Protein AF-A0A970F3B8-F1 (afdb_monomer_lite)

Radius of gyration: 21.57 Å; chains: 1; bounding box: 58×44×65 Å

Secondary structure (DSSP, 8-state):
-------GGGT-SS-HHHHHHTT-S--EEE---------S---SHHHHHHHHHHHHHHHHHHHHHHHH-SEEE-----S--TT-GGGHHHHHHHHHHHHHHHHHHHHHHHHHHHHHHHHHHHHHHHHHHHHHHTT-

Sequence (136 aa):
QGRKLVDGAVREPVPARVLAESGCDFVIAVDLGFGSDADGNITDLSEVVSQSLDVLGEEVSDYVLHQYADVVVAPRVGSASLTQVHRIPEFIEAGRQAARAAVPDIRKALSRKRLRRARALAWAGSTVAAANTSYI

pLDDT: mean 85.18, std 13.24, range [46.25, 98.31]

Foldseek 3Di:
DPDDDDDCLLPAVWPLVVCQVVPNLAAETEDQAQQDPVVPCPPDPVSVVVVVSSVVSRVRNVVCCVVRHLYYFHFDPHNDDPPPPVCVVVSVVSSVVSVVVCVVVVVVSVVVSVVVVVVVVVVVVVVVVVVVVVVD

Structure (mmCIF, N/CA/C/O backbone):
data_AF-A0A970F3B8-F1
#
_entry.id   AF-A0A970F3B8-F1
#
loop_
_atom_site.group_PDB
_atom_site.id
_atom_site.type_symbol
_atom_site.label_atom_id
_atom_site.label_alt_id
_atom_site.label_comp_id
_atom_site.label_asym_id
_atom_site.label_entity_id
_atom_site.label_seq_id
_atom_site.pdbx_PDB_ins_code
_atom_site.Cartn_x
_atom_site.Cartn_y
_atom_site.Cartn_z
_atom_site.occupancy
_atom_site.B_iso_or_equiv
_atom_site.auth_seq_id
_atom_site.auth_comp_id
_atom_site.auth_asym_id
_atom_site.auth_atom_id
_atom_site.pdbx_PDB_model_num
ATOM 1 N N . GLN A 1 1 ? -5.033 29.561 -8.214 1.00 65.38 1 GLN A N 1
ATOM 2 C CA . GLN A 1 1 ? -3.733 29.929 -7.607 1.00 65.38 1 GLN A CA 1
ATOM 3 C C . GLN A 1 1 ? -2.620 29.447 -8.532 1.00 65.38 1 GLN A C 1
ATOM 5 O O . GLN A 1 1 ? -2.593 28.261 -8.827 1.00 65.38 1 GLN A O 1
ATOM 10 N N . GLY A 1 2 ? -1.758 30.342 -9.030 1.00 88.38 2 GLY A N 1
ATOM 11 C CA . GLY A 1 2 ? -0.716 30.039 -10.029 1.00 88.38 2 GLY A CA 1
ATOM 12 C C . GLY A 1 2 ? 0.493 29.280 -9.471 1.00 88.38 2 GLY A C 1
ATOM 13 O O . GLY A 1 2 ? 1.603 29.802 -9.478 1.00 88.38 2 GLY A O 1
ATOM 14 N N . ARG A 1 3 ? 0.278 28.069 -8.944 1.00 90.06 3 ARG A N 1
ATOM 15 C CA . ARG A 1 3 ? 1.341 27.197 -8.422 1.00 90.06 3 ARG A CA 1
ATOM 16 C C . ARG A 1 3 ? 1.805 26.217 -9.499 1.00 90.06 3 ARG A C 1
ATOM 18 O O . ARG A 1 3 ? 0.985 25.708 -10.256 1.00 90.06 3 ARG A O 1
ATOM 25 N N . LYS A 1 4 ? 3.107 25.919 -9.526 1.00 91.50 4 LYS A N 1
ATOM 26 C CA . LYS A 1 4 ? 3.657 24.783 -10.280 1.00 91.50 4 LYS A CA 1
ATOM 27 C C . LYS A 1 4 ? 3.449 23.511 -9.457 1.00 91.50 4 LYS A C 1
ATOM 29 O O . LYS A 1 4 ? 3.711 23.524 -8.255 1.00 91.50 4 LYS A O 1
ATOM 34 N N . LEU A 1 5 ? 2.946 22.461 -10.095 1.00 91.81 5 LEU A N 1
ATOM 35 C CA . LEU A 1 5 ? 2.655 21.171 -9.475 1.00 91.81 5 LEU A CA 1
ATOM 36 C C . LEU A 1 5 ? 3.541 20.097 -10.104 1.00 91.81 5 LEU A C 1
ATOM 38 O O . LEU A 1 5 ? 3.917 20.205 -11.270 1.00 91.81 5 LEU A O 1
ATOM 42 N N . VAL A 1 6 ? 3.861 19.088 -9.309 1.00 90.62 6 VAL A N 1
ATOM 43 C CA . VAL A 1 6 ? 4.583 17.878 -9.706 1.00 90.62 6 VAL A CA 1
ATOM 44 C C . VAL A 1 6 ? 3.779 16.666 -9.243 1.00 90.62 6 VAL A C 1
ATOM 46 O O . VAL A 1 6 ? 2.778 16.829 -8.538 1.00 90.62 6 VAL A O 1
ATOM 49 N N . ASP A 1 7 ? 4.205 15.475 -9.651 1.00 86.69 7 ASP A N 1
ATOM 50 C CA . ASP A 1 7 ? 3.583 14.226 -9.221 1.00 86.69 7 ASP A CA 1
ATOM 51 C C . ASP A 1 7 ? 3.595 14.075 -7.688 1.00 86.69 7 ASP A C 1
ATOM 53 O O . ASP A 1 7 ? 4.515 14.539 -7.013 1.00 86.69 7 ASP A O 1
ATOM 57 N N . GLY A 1 8 ? 2.554 13.451 -7.131 1.00 84.00 8 GLY A N 1
ATOM 58 C CA . GLY A 1 8 ? 2.394 13.264 -5.687 1.00 84.00 8 GLY 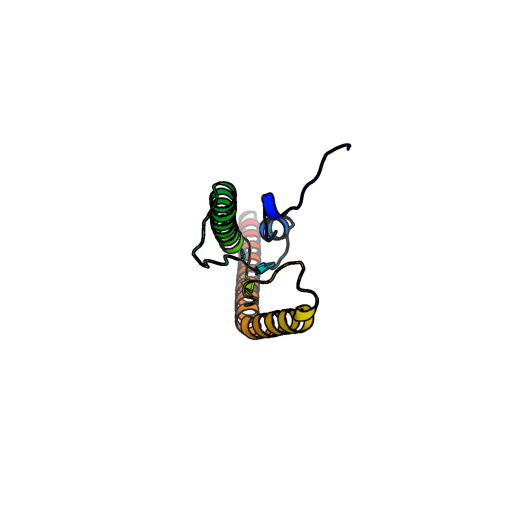A CA 1
ATOM 59 C C . GLY A 1 8 ? 3.379 12.267 -5.070 1.00 84.00 8 GLY A C 1
ATOM 60 O O . GLY A 1 8 ? 3.632 12.349 -3.865 1.00 84.00 8 GLY A O 1
ATOM 61 N N . ALA A 1 9 ? 3.980 11.390 -5.880 1.00 80.94 9 ALA A N 1
ATOM 62 C CA . ALA A 1 9 ? 4.912 10.362 -5.430 1.00 80.94 9 ALA A CA 1
ATOM 63 C C . ALA A 1 9 ? 6.172 10.930 -4.767 1.00 80.94 9 ALA A C 1
ATOM 65 O O . ALA A 1 9 ? 6.746 10.288 -3.896 1.00 80.94 9 ALA A O 1
ATOM 66 N N . VAL A 1 10 ? 6.546 12.178 -5.077 1.00 79.94 10 VAL A N 1
ATOM 67 C CA . VAL A 1 10 ? 7.659 12.883 -4.408 1.00 79.94 10 VAL A CA 1
ATOM 68 C C . VAL A 1 10 ? 7.386 13.211 -2.935 1.00 79.94 10 VAL A C 1
ATOM 70 O O . VAL A 1 10 ? 8.287 13.654 -2.227 1.00 79.94 10 VAL A O 1
ATOM 73 N N . ARG A 1 11 ? 6.136 13.074 -2.477 1.00 83.00 11 ARG A N 1
ATOM 74 C CA . ARG A 1 11 ? 5.727 13.354 -1.095 1.00 83.00 11 ARG A CA 1
ATOM 75 C C . ARG A 1 11 ? 5.170 12.122 -0.400 1.00 83.00 11 ARG A C 1
ATOM 77 O O . ARG A 1 11 ? 5.532 11.868 0.742 1.00 83.00 11 ARG A O 1
ATOM 84 N N . GLU A 1 12 ? 4.227 11.440 -1.038 1.00 85.00 12 GLU A N 1
ATOM 85 C CA . GLU A 1 12 ? 3.550 10.270 -0.480 1.00 85.00 12 GLU A CA 1
ATOM 86 C C . GLU A 1 12 ? 3.114 9.370 -1.655 1.00 85.00 12 GLU A C 1
ATOM 88 O O . GLU A 1 12 ? 2.071 9.638 -2.256 1.00 85.00 12 GLU A O 1
ATOM 93 N N . PRO A 1 13 ? 3.922 8.352 -2.024 1.00 84.50 13 PRO A N 1
ATOM 94 C CA . PRO A 1 13 ? 3.660 7.458 -3.162 1.00 84.50 13 PRO A CA 1
ATOM 95 C C . PRO A 1 13 ? 2.299 6.773 -3.076 1.00 84.50 13 PRO A C 1
ATOM 97 O O . PRO A 1 13 ? 1.550 6.731 -4.052 1.00 84.50 13 PRO A O 1
ATOM 100 N N . VAL A 1 14 ? 1.953 6.303 -1.876 1.00 92.00 14 VAL A N 1
ATOM 101 C CA . VAL A 1 14 ? 0.651 5.715 -1.573 1.00 92.00 14 VAL A CA 1
ATOM 102 C C . VAL A 1 14 ? -0.029 6.563 -0.492 1.00 92.00 14 VAL A C 1
ATOM 104 O O . VAL A 1 14 ? 0.412 6.535 0.657 1.00 92.00 14 VAL A O 1
ATOM 107 N N . PRO A 1 15 ? -1.108 7.311 -0.811 1.00 93.31 15 PRO A N 1
ATOM 108 C CA . PRO A 1 15 ? -1.675 8.352 0.053 1.00 93.31 15 PRO A CA 1
ATOM 109 C C . PRO A 1 15 ? -2.548 7.802 1.201 1.00 93.31 15 PRO A C 1
ATOM 111 O O . PRO A 1 15 ? -3.679 8.250 1.419 1.00 93.31 15 PRO A O 1
ATOM 114 N N . ALA A 1 16 ? -2.060 6.795 1.929 1.00 95.19 16 ALA A N 1
ATOM 115 C CA . ALA A 1 16 ? -2.798 6.137 3.004 1.00 95.19 16 ALA A CA 1
ATOM 116 C C . ALA A 1 16 ? -3.106 7.094 4.162 1.00 95.19 16 ALA A C 1
ATOM 118 O O . ALA A 1 16 ? -4.211 7.054 4.714 1.00 95.19 16 ALA A O 1
ATOM 119 N N . ARG A 1 17 ? -2.174 7.998 4.497 1.00 94.44 17 ARG A N 1
ATOM 120 C CA . ARG A 1 17 ? -2.381 8.974 5.571 1.00 94.44 17 ARG A CA 1
ATOM 121 C C . ARG A 1 17 ? -3.505 9.934 5.231 1.00 94.44 17 ARG A C 1
ATOM 123 O O . ARG A 1 17 ? -4.373 10.168 6.064 1.00 94.44 17 ARG A O 1
ATOM 130 N N . VAL A 1 18 ? -3.515 10.451 4.003 1.00 93.81 18 VAL A N 1
ATOM 131 C CA . VAL A 1 18 ? -4.532 11.414 3.556 1.00 93.81 18 VAL A CA 1
ATOM 132 C C . VAL A 1 18 ? -5.934 10.824 3.707 1.00 93.81 18 VAL A C 1
ATOM 134 O O . VAL A 1 18 ? -6.837 11.505 4.191 1.00 93.81 18 VAL A O 1
ATOM 137 N N . LEU A 1 19 ? -6.121 9.552 3.343 1.00 94.50 19 LEU A N 1
ATOM 138 C CA . LEU A 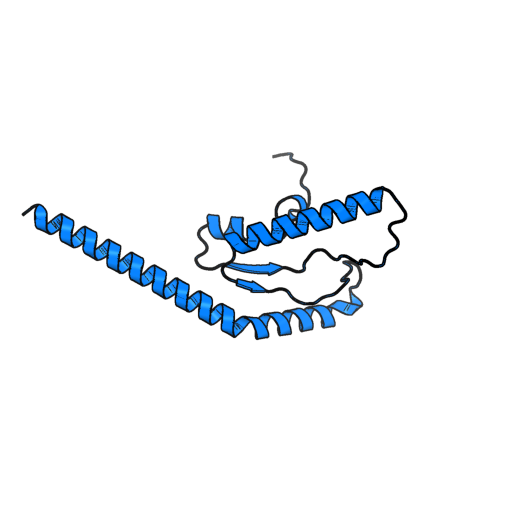1 19 ? -7.403 8.864 3.505 1.00 94.50 19 LEU A CA 1
ATOM 139 C C . LEU A 1 19 ? -7.763 8.655 4.982 1.00 94.50 19 LEU A C 1
ATOM 141 O O . LEU A 1 19 ? -8.894 8.938 5.382 1.00 94.50 19 LEU A O 1
ATOM 145 N N . ALA A 1 20 ? -6.811 8.206 5.802 1.00 92.62 20 ALA A N 1
ATOM 146 C CA . ALA A 1 20 ? -7.030 8.012 7.233 1.00 92.62 20 ALA A CA 1
ATOM 147 C C . ALA A 1 20 ? -7.417 9.326 7.941 1.00 92.62 20 ALA A C 1
ATOM 149 O O . ALA A 1 20 ? -8.401 9.368 8.680 1.00 92.62 20 ALA A O 1
ATOM 150 N N . GLU A 1 21 ? -6.699 10.416 7.665 1.00 93.88 21 GLU A N 1
ATOM 151 C CA . 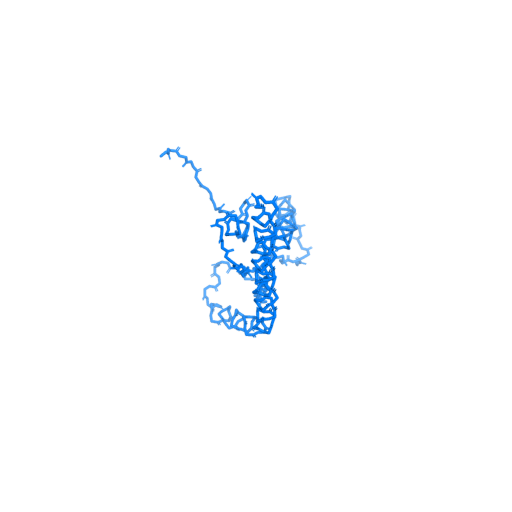GLU A 1 21 ? -6.962 11.752 8.218 1.00 93.88 21 GLU A CA 1
ATOM 152 C C . GLU A 1 21 ? -8.267 12.362 7.690 1.00 93.88 21 GLU A C 1
ATOM 154 O O . GLU A 1 21 ? -8.929 13.117 8.400 1.00 93.88 21 GLU A O 1
ATOM 159 N N . SER A 1 22 ? -8.691 11.986 6.480 1.00 94.12 22 SER A N 1
ATOM 160 C CA . SER A 1 22 ? -9.981 12.393 5.904 1.00 94.12 22 SER A CA 1
ATOM 161 C C . SER A 1 22 ? -11.182 11.655 6.513 1.00 94.12 22 SER A C 1
ATOM 163 O O . SER A 1 22 ? -12.318 11.874 6.092 1.00 94.12 22 SER A O 1
ATOM 165 N N . GLY A 1 23 ? -10.959 10.784 7.501 1.00 91.94 23 GLY A N 1
ATOM 166 C CA . GLY A 1 23 ? -12.019 10.073 8.212 1.00 91.94 23 GLY A CA 1
ATOM 167 C C . GLY A 1 23 ? -12.475 8.787 7.527 1.00 91.94 23 GLY A C 1
ATOM 168 O O . GLY A 1 23 ? -13.569 8.300 7.820 1.00 91.94 23 GLY A O 1
ATOM 169 N N . CYS A 1 24 ? -11.672 8.212 6.625 1.00 94.12 24 CYS A N 1
ATOM 170 C CA . CYS A 1 24 ? -11.976 6.895 6.078 1.00 94.12 24 CYS A CA 1
ATOM 171 C C . CYS A 1 24 ? -12.007 5.839 7.191 1.00 94.12 24 CYS A C 1
ATOM 173 O O . CYS A 1 24 ? -11.056 5.651 7.949 1.00 94.12 24 CYS A O 1
ATOM 175 N N . ASP A 1 25 ? -13.107 5.088 7.246 1.00 92.50 25 ASP A N 1
ATOM 176 C CA . ASP A 1 25 ? -13.313 4.058 8.263 1.00 92.50 25 ASP A CA 1
ATOM 177 C C . ASP A 1 25 ? -12.365 2.867 8.122 1.00 92.50 25 ASP A C 1
ATOM 179 O O . ASP A 1 25 ? -12.133 2.153 9.096 1.00 92.50 25 ASP A O 1
ATOM 183 N N . PHE A 1 26 ? -11.849 2.608 6.923 1.00 95.69 26 PHE A N 1
ATOM 184 C CA . PHE A 1 26 ? -10.953 1.498 6.620 1.00 95.69 26 PHE A CA 1
ATOM 185 C C . PHE A 1 26 ? -10.109 1.839 5.390 1.00 95.69 26 PHE A C 1
ATOM 187 O O . PHE A 1 26 ? -10.663 2.280 4.384 1.00 95.69 26 PHE A O 1
ATOM 194 N N . VAL A 1 27 ? -8.796 1.631 5.463 1.00 97.31 27 VAL A N 1
ATOM 195 C CA . VAL A 1 27 ? -7.840 1.969 4.402 1.00 97.31 27 VAL A CA 1
ATOM 196 C C . VAL A 1 27 ? -7.146 0.698 3.923 1.00 97.31 27 VAL A C 1
ATOM 198 O O . VAL A 1 27 ? -6.503 -0.003 4.703 1.00 97.31 27 VAL A O 1
ATOM 201 N N . ILE A 1 28 ? -7.274 0.409 2.628 1.00 97.56 28 ILE A N 1
ATOM 202 C CA . ILE A 1 28 ? -6.506 -0.634 1.943 1.00 97.56 28 ILE A CA 1
ATOM 203 C C . ILE A 1 28 ? -5.516 0.078 1.033 1.00 97.56 28 ILE A C 1
ATOM 205 O O . ILE A 1 28 ? -5.928 0.777 0.108 1.00 97.56 28 ILE A O 1
ATOM 209 N N . ALA A 1 29 ? -4.231 -0.096 1.304 1.00 96.94 29 ALA A N 1
ATOM 210 C CA . ALA A 1 29 ? -3.162 0.411 0.462 1.00 96.94 29 ALA A CA 1
ATOM 211 C C . ALA A 1 29 ? -2.782 -0.631 -0.591 1.00 96.94 29 ALA A C 1
ATOM 213 O O . ALA A 1 29 ? -2.724 -1.824 -0.291 1.00 96.94 29 ALA A O 1
ATOM 214 N N . VAL A 1 30 ? -2.518 -0.178 -1.816 1.00 95.38 30 VAL A N 1
ATOM 215 C CA . VAL A 1 30 ? -1.906 -0.999 -2.864 1.00 95.38 30 VAL A CA 1
ATOM 216 C C . VAL A 1 30 ? -0.553 -0.384 -3.170 1.00 95.38 30 VAL A C 1
ATOM 218 O O . VAL A 1 30 ? -0.510 0.713 -3.721 1.00 95.38 30 VAL A O 1
ATOM 221 N N . ASP A 1 31 ? 0.515 -1.069 -2.778 1.00 92.88 31 ASP A N 1
ATOM 222 C CA . ASP A 1 31 ? 1.883 -0.610 -3.003 1.00 92.88 31 ASP A CA 1
ATOM 223 C C . ASP A 1 31 ? 2.524 -1.435 -4.118 1.00 92.88 31 ASP A C 1
ATOM 225 O O . ASP A 1 31 ? 2.506 -2.666 -4.085 1.00 92.88 31 ASP A O 1
ATOM 229 N N . LEU A 1 32 ? 3.035 -0.758 -5.142 1.00 88.12 32 LEU A N 1
ATOM 230 C CA . LEU A 1 32 ? 3.739 -1.396 -6.254 1.00 88.12 32 LEU A CA 1
ATOM 231 C C . LEU A 1 32 ? 5.251 -1.477 -5.999 1.00 88.12 32 LEU A C 1
ATOM 233 O O . LEU A 1 32 ? 5.946 -2.138 -6.770 1.00 88.12 32 LEU A O 1
ATOM 237 N N . GLY A 1 33 ? 5.733 -0.852 -4.920 1.00 81.06 33 GLY A N 1
ATOM 238 C CA . GLY A 1 33 ? 7.144 -0.719 -4.596 1.00 81.06 33 GLY A CA 1
ATOM 239 C C . GLY A 1 33 ? 7.878 0.240 -5.531 1.00 81.06 33 GLY A C 1
ATOM 240 O O . GLY A 1 33 ? 7.335 0.748 -6.517 1.00 81.06 33 GLY A O 1
ATOM 241 N N . PHE A 1 34 ? 9.149 0.463 -5.217 1.00 69.75 34 PHE A N 1
ATOM 242 C CA . PHE A 1 34 ? 10.081 1.161 -6.089 1.00 69.75 34 PHE A CA 1
ATOM 243 C C . PHE A 1 34 ? 10.820 0.108 -6.907 1.00 69.75 34 PHE A C 1
ATOM 245 O O . PHE A 1 34 ? 11.403 -0.826 -6.357 1.00 69.75 34 PHE A O 1
ATOM 252 N N . GLY A 1 35 ? 10.717 0.202 -8.233 1.00 58.84 35 GLY A N 1
ATOM 253 C CA . GLY A 1 35 ? 11.313 -0.757 -9.158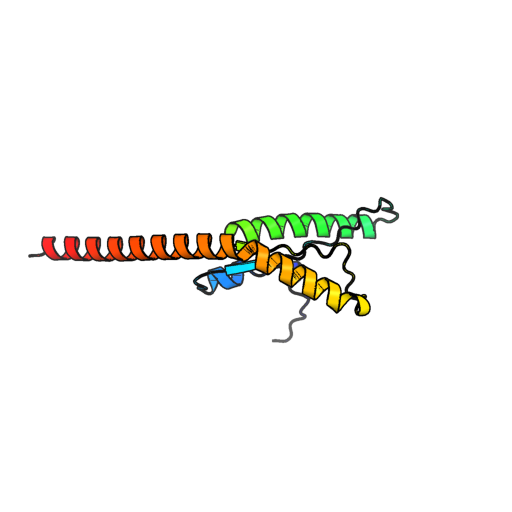 1.00 58.84 35 GLY A CA 1
ATOM 254 C C . GLY A 1 35 ? 12.832 -0.689 -9.102 1.00 58.84 35 GLY A C 1
ATOM 255 O O . GLY A 1 35 ? 13.448 -0.005 -9.908 1.00 58.84 35 GLY A O 1
ATOM 256 N N . SER A 1 36 ? 13.441 -1.390 -8.155 1.00 50.91 36 SER A N 1
ATOM 257 C CA . SER A 1 36 ? 14.881 -1.568 -8.113 1.00 50.91 36 SER A CA 1
ATOM 258 C C . SER A 1 36 ? 15.245 -2.734 -9.027 1.00 50.91 36 SER A C 1
ATOM 260 O O . SER A 1 36 ? 15.273 -3.897 -8.624 1.00 50.91 36 SER A O 1
ATOM 262 N N . ASP A 1 37 ? 15.551 -2.416 -10.285 1.00 51.31 37 ASP A N 1
ATOM 263 C CA . ASP A 1 37 ? 16.487 -3.233 -11.052 1.00 51.31 37 ASP A CA 1
ATOM 264 C C . ASP A 1 37 ? 17.842 -3.122 -10.341 1.00 51.31 37 ASP A C 1
ATOM 266 O O . ASP A 1 37 ? 18.679 -2.280 -10.652 1.00 51.31 37 ASP A O 1
ATOM 270 N N . ALA A 1 38 ? 18.063 -3.965 -9.334 1.00 47.56 38 ALA A N 1
ATOM 271 C CA . ALA A 1 38 ? 19.366 -4.144 -8.702 1.00 47.56 38 ALA A CA 1
ATOM 272 C C . ALA A 1 38 ? 20.323 -4.936 -9.615 1.00 47.56 38 ALA A C 1
ATOM 274 O O . ALA A 1 38 ? 21.153 -5.706 -9.133 1.00 47.56 38 ALA A O 1
ATOM 275 N N . ASP A 1 39 ? 20.238 -4.740 -10.932 1.00 49.44 39 ASP A N 1
ATOM 276 C CA . ASP A 1 39 ? 21.176 -5.287 -11.906 1.00 49.44 39 ASP A CA 1
ATOM 277 C C . ASP A 1 39 ? 22.440 -4.417 -11.938 1.00 49.44 39 ASP A C 1
ATOM 279 O O . ASP A 1 39 ? 22.797 -3.843 -12.958 1.00 49.44 39 ASP A O 1
ATOM 283 N N . GLY A 1 40 ? 23.100 -4.319 -10.777 1.00 51.78 40 GLY A N 1
ATOM 284 C CA . GLY A 1 40 ? 24.551 -4.244 -10.550 1.00 51.78 40 GLY A CA 1
ATOM 285 C C . GLY A 1 40 ? 25.437 -3.233 -11.290 1.00 51.78 40 GLY A C 1
ATOM 286 O O . GLY A 1 40 ? 26.616 -3.155 -10.956 1.00 51.78 40 GLY A O 1
ATOM 287 N N . ASN A 1 41 ? 24.942 -2.460 -12.250 1.00 54.94 41 ASN A N 1
ATOM 288 C CA . ASN A 1 41 ? 25.735 -1.576 -13.098 1.00 54.94 41 ASN A CA 1
ATOM 289 C C . ASN A 1 41 ? 25.401 -0.120 -12.803 1.00 54.94 41 ASN A C 1
ATOM 291 O O . ASN A 1 41 ? 25.012 0.632 -13.689 1.00 54.94 41 ASN A O 1
ATOM 295 N N . ILE A 1 42 ? 25.605 0.271 -11.545 1.00 60.50 42 ILE A N 1
ATOM 296 C CA . ILE A 1 42 ? 25.634 1.678 -11.156 1.00 60.50 42 ILE A CA 1
ATOM 297 C C . ILE A 1 42 ? 26.844 2.301 -11.850 1.00 60.50 42 ILE A C 1
ATOM 299 O O . ILE A 1 42 ? 27.983 2.124 -11.409 1.00 60.50 42 ILE A O 1
ATOM 303 N N . THR A 1 43 ? 26.605 2.978 -12.966 1.00 66.12 43 THR A N 1
ATOM 304 C CA . THR A 1 43 ? 27.693 3.456 -13.828 1.00 66.12 43 THR A CA 1
ATOM 305 C C . THR A 1 43 ? 27.959 4.947 -13.603 1.00 66.12 43 THR A C 1
ATOM 307 O O . THR A 1 43 ? 29.107 5.380 -13.690 1.00 66.12 43 THR A O 1
ATOM 310 N N . ASP A 1 44 ? 26.927 5.711 -13.210 1.00 80.44 44 ASP A N 1
ATOM 311 C CA . ASP A 1 44 ? 26.963 7.175 -13.117 1.00 80.44 44 ASP A CA 1
ATOM 312 C C . ASP A 1 44 ? 26.389 7.741 -11.802 1.00 80.44 44 ASP A C 1
ATOM 314 O O . ASP A 1 44 ? 25.521 7.161 -11.147 1.00 80.44 44 ASP A O 1
ATOM 318 N N . LEU A 1 45 ? 26.820 8.955 -11.431 1.00 83.25 45 LEU A N 1
ATOM 319 C CA . LEU A 1 45 ? 26.372 9.649 -10.211 1.00 83.25 45 LEU A CA 1
ATOM 320 C C . LEU A 1 45 ? 24.851 9.891 -10.173 1.00 83.25 45 LEU A C 1
ATOM 322 O O . LEU A 1 45 ? 24.249 9.852 -9.103 1.00 83.25 45 LEU A O 1
ATOM 326 N N . SER A 1 46 ? 24.212 10.140 -11.319 1.00 79.88 46 SER A N 1
ATOM 327 C CA . SER A 1 46 ? 22.755 10.329 -11.392 1.00 79.88 46 SER A CA 1
ATOM 328 C C . SER A 1 46 ? 21.974 9.060 -11.052 1.00 79.88 46 SER A C 1
ATOM 330 O O . SER A 1 46 ? 20.877 9.145 -10.502 1.00 79.88 46 SER A O 1
ATOM 332 N N . GLU A 1 47 ? 22.540 7.895 -11.354 1.00 77.62 47 GLU A N 1
ATOM 333 C CA . GLU A 1 47 ? 21.948 6.595 -11.047 1.00 77.62 47 GLU A CA 1
ATOM 334 C C . GLU A 1 47 ? 22.051 6.302 -9.549 1.00 77.62 47 GLU A C 1
ATOM 336 O O . GLU A 1 47 ? 21.047 5.966 -8.928 1.00 77.62 47 GLU A O 1
ATOM 341 N N . VAL A 1 48 ? 23.209 6.591 -8.936 1.00 82.81 48 VAL A N 1
ATOM 342 C CA . VAL A 1 48 ? 23.385 6.537 -7.471 1.00 82.81 48 VAL A CA 1
ATOM 343 C C . VAL A 1 48 ? 22.350 7.407 -6.762 1.00 82.81 48 VAL A C 1
ATOM 345 O O . VAL A 1 48 ? 21.724 6.970 -5.796 1.00 82.81 48 VAL A O 1
ATOM 348 N N . VAL A 1 49 ? 22.166 8.648 -7.223 1.00 85.62 49 VAL A N 1
ATOM 349 C CA . VAL A 1 49 ? 21.191 9.576 -6.632 1.00 85.62 49 VAL A CA 1
ATOM 350 C C . VAL A 1 49 ? 19.767 9.046 -6.788 1.00 85.62 49 VAL A C 1
ATOM 352 O O . VAL A 1 49 ? 19.018 9.074 -5.817 1.00 85.62 49 VAL A O 1
ATOM 355 N N . SER A 1 50 ? 19.403 8.537 -7.966 1.00 81.88 50 SER A N 1
ATOM 356 C CA . SER A 1 50 ? 18.061 7.995 -8.220 1.00 81.88 50 SER A CA 1
ATOM 357 C C . SER A 1 50 ? 17.784 6.774 -7.343 1.00 81.88 50 SER A C 1
ATOM 359 O O . SER A 1 50 ? 16.797 6.763 -6.619 1.00 81.88 50 SER A O 1
ATOM 361 N N . GLN A 1 51 ? 18.723 5.829 -7.274 1.00 80.31 51 GLN A N 1
ATOM 362 C CA . GLN A 1 51 ? 18.606 4.652 -6.415 1.00 80.31 51 GLN A CA 1
ATOM 363 C C . GLN A 1 51 ? 18.532 5.024 -4.929 1.00 80.31 51 GLN A C 1
ATOM 365 O O . GLN A 1 51 ? 17.787 4.417 -4.165 1.00 80.31 51 GLN A O 1
ATOM 370 N N . SER A 1 52 ? 19.279 6.046 -4.503 1.00 83.75 52 SER A N 1
ATOM 371 C CA . SER A 1 52 ? 19.209 6.544 -3.125 1.00 83.75 52 SER A CA 1
ATOM 372 C C . SER A 1 52 ? 17.833 7.142 -2.818 1.00 83.75 52 SER A C 1
ATOM 374 O O . SER A 1 52 ? 17.314 6.952 -1.721 1.00 83.75 52 SER A O 1
ATOM 376 N N . LEU A 1 53 ? 17.231 7.853 -3.777 1.00 82.69 53 LEU A N 1
ATOM 377 C CA . LEU A 1 53 ? 15.871 8.379 -3.653 1.00 82.69 53 LEU A CA 1
ATOM 378 C C . LEU A 1 53 ? 14.823 7.264 -3.642 1.00 82.69 53 LEU A C 1
ATOM 380 O O . LEU A 1 53 ? 13.885 7.364 -2.858 1.00 82.69 53 LEU A O 1
ATOM 384 N N . ASP A 1 54 ? 14.998 6.213 -4.441 1.00 80.94 54 ASP A N 1
ATOM 385 C CA . ASP A 1 54 ? 14.099 5.056 -4.458 1.00 80.94 54 ASP A CA 1
ATOM 386 C C . ASP A 1 54 ? 14.114 4.321 -3.111 1.00 80.94 54 ASP A C 1
ATOM 388 O O . ASP A 1 54 ? 13.057 4.089 -2.532 1.00 80.94 54 ASP A O 1
ATOM 392 N N . VAL A 1 55 ? 15.301 4.059 -2.548 1.00 82.88 55 VAL A N 1
ATOM 393 C CA . VAL A 1 55 ? 15.454 3.442 -1.214 1.00 82.88 55 VAL A CA 1
ATOM 394 C C . VAL A 1 55 ? 14.818 4.305 -0.121 1.00 82.88 55 VAL A C 1
ATOM 396 O O . VAL A 1 55 ? 14.115 3.799 0.751 1.00 82.88 55 VAL A O 1
ATOM 399 N N . LEU A 1 56 ? 15.041 5.624 -0.155 1.00 85.12 56 LEU A N 1
ATOM 400 C CA . LEU A 1 56 ? 14.406 6.544 0.793 1.00 85.12 56 LEU A CA 1
ATOM 401 C C . LEU A 1 56 ? 12.884 6.585 0.617 1.00 85.12 56 LEU A C 1
ATOM 403 O O . LEU A 1 56 ? 12.153 6.682 1.602 1.00 85.12 56 LEU A O 1
ATOM 407 N N . GLY A 1 57 ? 12.410 6.533 -0.626 1.00 84.25 57 GLY A N 1
ATOM 408 C CA . GLY A 1 57 ? 10.994 6.478 -0.959 1.00 84.25 57 GLY A CA 1
ATOM 409 C C . GLY A 1 57 ? 10.331 5.220 -0.410 1.00 84.25 57 GLY A C 1
ATOM 410 O O . GLY A 1 57 ? 9.243 5.317 0.160 1.00 84.25 57 GLY A O 1
ATOM 411 N N . GLU A 1 58 ? 10.997 4.072 -0.532 1.00 85.06 58 GLU A N 1
ATOM 412 C CA . GLU A 1 58 ? 10.523 2.779 -0.033 1.00 85.06 58 GLU A CA 1
ATOM 413 C C . GLU A 1 58 ? 10.377 2.796 1.489 1.00 85.06 58 GLU A C 1
ATOM 415 O O . GLU A 1 58 ? 9.289 2.536 1.996 1.00 85.06 58 GLU A O 1
ATOM 420 N N . GLU A 1 59 ? 11.406 3.244 2.213 1.00 86.06 59 GLU A N 1
ATOM 421 C CA . GLU A 1 59 ? 11.368 3.353 3.679 1.00 86.06 59 GLU A CA 1
ATOM 422 C C . GLU A 1 59 ? 10.242 4.291 4.159 1.00 86.06 59 GLU A C 1
ATOM 424 O O . GLU A 1 59 ? 9.530 4.008 5.128 1.00 86.06 59 GLU A O 1
ATOM 429 N N . VAL A 1 60 ? 10.041 5.420 3.467 1.00 86.62 60 VAL A N 1
ATOM 430 C CA . VAL A 1 60 ? 8.947 6.353 3.777 1.00 86.62 60 VAL A CA 1
ATOM 431 C C . VAL A 1 60 ? 7.586 5.724 3.484 1.00 86.62 60 VAL A C 1
ATOM 433 O O . VAL A 1 60 ? 6.669 5.890 4.295 1.00 86.62 60 VAL A O 1
ATOM 436 N N . SER A 1 61 ? 7.440 5.019 2.357 1.00 88.38 61 SER A N 1
ATOM 437 C CA . SER A 1 61 ? 6.208 4.304 2.006 1.00 88.38 61 SER A CA 1
ATOM 438 C C . SER A 1 61 ? 5.879 3.284 3.088 1.00 88.38 61 SER A C 1
ATOM 440 O O . SER A 1 61 ? 4.814 3.372 3.696 1.00 88.38 61 SER A O 1
ATOM 442 N N . ASP A 1 62 ? 6.826 2.414 3.432 1.00 89.56 62 ASP A N 1
ATOM 443 C CA . ASP A 1 62 ? 6.660 1.385 4.455 1.00 89.56 62 ASP A CA 1
ATOM 444 C C . ASP A 1 62 ? 6.243 1.987 5.796 1.00 89.56 62 ASP A C 1
ATOM 446 O O . ASP A 1 62 ? 5.262 1.542 6.403 1.00 89.56 62 ASP A O 1
ATOM 450 N N . TYR A 1 63 ? 6.912 3.055 6.239 1.00 91.25 63 TYR A N 1
ATOM 451 C CA . TYR A 1 63 ? 6.555 3.734 7.481 1.00 91.25 63 TYR A CA 1
ATOM 452 C C . TYR A 1 63 ? 5.124 4.291 7.450 1.00 91.25 63 TYR A C 1
ATOM 454 O O . TYR A 1 63 ? 4.343 4.071 8.382 1.00 91.25 63 TYR A O 1
ATOM 462 N N . VAL A 1 64 ? 4.753 5.010 6.387 1.00 92.75 64 VAL A N 1
ATOM 463 C CA . VAL A 1 64 ? 3.413 5.599 6.241 1.00 92.75 64 VAL A CA 1
ATOM 464 C C . VAL A 1 64 ? 2.355 4.501 6.174 1.00 92.75 64 VAL A C 1
ATOM 466 O O . VAL A 1 64 ? 1.345 4.558 6.880 1.00 92.75 64 VAL A O 1
ATOM 469 N N . LEU A 1 65 ? 2.581 3.468 5.373 1.00 94.50 65 LEU A N 1
ATOM 470 C CA . LEU A 1 65 ? 1.642 2.372 5.204 1.00 94.50 65 LEU A CA 1
ATOM 471 C C . LEU A 1 65 ? 1.450 1.586 6.501 1.00 94.50 65 LEU A C 1
ATOM 473 O O . LEU A 1 65 ? 0.310 1.294 6.863 1.00 94.50 65 LEU A O 1
ATOM 477 N N . HIS A 1 66 ? 2.519 1.338 7.259 1.00 93.44 66 HIS A N 1
ATOM 478 C CA . HIS A 1 66 ? 2.431 0.698 8.571 1.00 93.44 66 HIS A CA 1
ATOM 479 C C . HIS A 1 66 ? 1.594 1.485 9.585 1.00 93.44 66 HIS A C 1
ATOM 481 O O . HIS A 1 66 ? 0.948 0.879 10.444 1.00 93.44 66 HIS A O 1
ATOM 487 N N . GLN A 1 67 ? 1.613 2.818 9.517 1.00 94.06 67 GLN A N 1
ATOM 488 C CA . GLN A 1 67 ? 0.877 3.675 10.449 1.00 94.06 67 GLN A CA 1
ATOM 489 C C . GLN A 1 67 ? -0.585 3.886 10.036 1.00 94.06 67 GLN A C 1
ATOM 491 O O . GLN A 1 67 ? -1.463 3.934 10.900 1.00 94.06 67 GLN A O 1
ATOM 496 N N . TYR A 1 68 ? -0.855 4.029 8.735 1.00 95.81 68 TYR A N 1
ATOM 497 C CA . TYR A 1 68 ? -2.135 4.555 8.249 1.00 95.81 68 TYR A CA 1
ATOM 498 C C . TYR A 1 68 ? -2.973 3.566 7.428 1.00 95.81 68 TYR A C 1
ATOM 500 O O . TYR A 1 68 ? -4.174 3.795 7.269 1.00 95.81 68 TYR A O 1
ATOM 508 N N . ALA A 1 69 ? -2.400 2.466 6.930 1.00 96.88 69 ALA A N 1
ATOM 509 C CA . ALA A 1 69 ? -3.163 1.431 6.238 1.00 96.88 69 ALA A CA 1
ATOM 510 C C . ALA A 1 69 ? -3.623 0.333 7.210 1.00 96.88 69 ALA A C 1
ATOM 512 O O . ALA A 1 69 ? -2.870 -0.137 8.059 1.00 96.88 69 ALA A O 1
ATOM 513 N N . ASP A 1 70 ? -4.866 -0.134 7.065 1.00 96.88 70 ASP A N 1
ATOM 514 C CA . ASP A 1 70 ? -5.341 -1.310 7.803 1.00 96.88 70 ASP A CA 1
ATOM 515 C C . ASP A 1 70 ? -4.839 -2.614 7.164 1.00 96.88 70 ASP A C 1
ATOM 517 O O . ASP A 1 70 ? -4.656 -3.620 7.857 1.00 96.88 70 ASP A O 1
ATOM 521 N N . VAL A 1 71 ? -4.661 -2.602 5.838 1.00 97.25 71 VAL A N 1
ATOM 522 C CA . VAL A 1 71 ? -4.085 -3.688 5.036 1.00 97.25 71 VAL A CA 1
ATOM 523 C C . VAL A 1 71 ? -3.283 -3.093 3.886 1.00 97.25 71 VAL A C 1
ATOM 525 O O . VAL A 1 71 ? -3.758 -2.177 3.216 1.00 97.25 71 VAL A O 1
ATOM 528 N N . VAL A 1 72 ? -2.111 -3.666 3.626 1.00 96.62 72 VAL A N 1
ATOM 529 C CA . VAL A 1 72 ? -1.289 -3.378 2.448 1.00 96.62 72 VAL A CA 1
ATOM 530 C C . VAL A 1 72 ? -1.351 -4.578 1.506 1.00 96.62 72 VAL A C 1
ATOM 532 O O . VAL A 1 72 ? -1.197 -5.722 1.934 1.00 96.62 72 VAL A O 1
ATOM 535 N N . VAL A 1 73 ? -1.605 -4.325 0.227 1.00 96.88 73 VAL A N 1
ATOM 536 C CA . VAL A 1 73 ? -1.553 -5.311 -0.853 1.00 96.88 73 VAL A CA 1
ATOM 537 C C . VAL A 1 73 ? -0.384 -4.936 -1.751 1.00 96.88 73 VAL A C 1
ATOM 539 O O . VAL A 1 73 ? -0.385 -3.846 -2.309 1.00 96.88 73 VAL A O 1
ATOM 542 N N . ALA A 1 74 ? 0.578 -5.843 -1.913 1.00 93.38 74 ALA A N 1
ATOM 543 C CA . ALA A 1 74 ? 1.764 -5.620 -2.738 1.00 93.38 74 ALA A CA 1
ATOM 544 C C . ALA A 1 74 ? 1.799 -6.598 -3.928 1.00 93.38 74 ALA A C 1
ATOM 546 O O . ALA A 1 74 ? 2.258 -7.738 -3.783 1.00 93.38 74 ALA A O 1
ATOM 547 N N . PRO A 1 75 ? 1.240 -6.228 -5.098 1.00 93.06 75 PRO A N 1
ATOM 548 C CA . PRO A 1 75 ? 1.318 -7.043 -6.303 1.00 93.06 75 PRO A CA 1
ATOM 549 C C . PRO A 1 75 ? 2.759 -7.213 -6.785 1.00 93.06 75 PRO A C 1
ATOM 551 O O . PRO A 1 75 ? 3.505 -6.249 -6.909 1.00 93.06 75 PRO A O 1
ATOM 554 N N . ARG A 1 76 ? 3.142 -8.444 -7.137 1.00 86.12 76 ARG A N 1
ATOM 555 C CA . ARG A 1 76 ? 4.461 -8.717 -7.722 1.00 86.12 76 ARG A CA 1
ATOM 556 C C . ARG A 1 76 ? 4.443 -8.382 -9.210 1.00 86.12 76 ARG A C 1
ATOM 558 O O . ARG A 1 76 ? 3.966 -9.186 -10.004 1.00 86.12 76 ARG A O 1
ATOM 565 N N . VAL A 1 77 ? 4.949 -7.205 -9.568 1.00 84.88 77 VAL A N 1
ATOM 566 C CA . VAL A 1 77 ? 5.022 -6.733 -10.966 1.00 84.88 77 VAL A CA 1
ATOM 567 C C . VAL A 1 77 ? 6.451 -6.676 -11.530 1.00 84.88 77 VAL A C 1
ATOM 569 O O . VAL A 1 77 ? 6.621 -6.427 -12.722 1.00 84.88 77 VAL A O 1
ATOM 572 N N . GLY A 1 78 ? 7.468 -6.989 -10.714 1.00 77.19 78 GLY A N 1
ATOM 573 C CA . GLY A 1 78 ? 8.882 -6.980 -11.119 1.00 77.19 78 GLY A CA 1
ATOM 574 C C . GLY A 1 78 ? 9.344 -5.593 -11.572 1.00 77.19 78 GLY A C 1
ATOM 575 O O . GLY A 1 78 ? 8.814 -4.586 -11.106 1.00 77.19 78 GLY A O 1
ATOM 576 N N . SER A 1 79 ? 10.282 -5.536 -12.521 1.00 72.69 79 SER A N 1
ATOM 577 C CA . SER A 1 79 ? 10.699 -4.296 -13.185 1.00 72.69 79 SER A CA 1
ATOM 578 C C . SER A 1 79 ? 9.674 -3.835 -14.219 1.00 72.69 79 SER A C 1
ATOM 580 O O . SER A 1 79 ? 9.851 -3.898 -15.440 1.00 72.69 79 SER A O 1
ATOM 582 N N . ALA A 1 80 ? 8.519 -3.420 -13.708 1.00 75.38 80 ALA A N 1
ATOM 583 C CA . ALA A 1 80 ? 7.470 -2.821 -14.507 1.00 75.38 80 ALA A CA 1
ATOM 584 C C . ALA A 1 80 ? 7.913 -1.424 -14.958 1.00 75.38 80 ALA A C 1
ATOM 586 O O . ALA A 1 80 ? 7.984 -0.490 -14.163 1.00 75.38 80 ALA A O 1
ATOM 587 N N . SER A 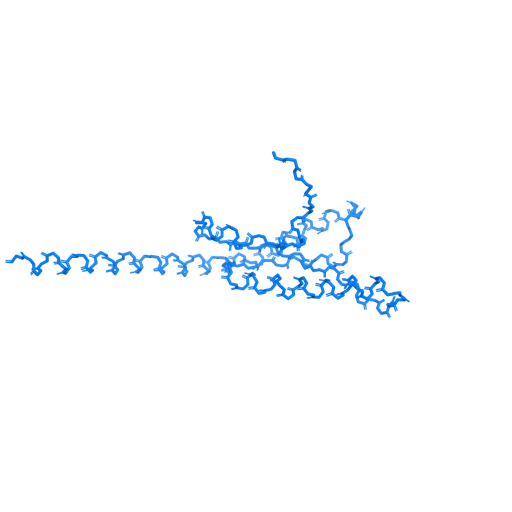1 81 ? 8.181 -1.266 -16.254 1.00 79.25 81 SER A N 1
ATOM 588 C CA . SER A 1 81 ? 8.430 0.053 -16.836 1.00 79.25 81 SER A CA 1
ATOM 589 C C . SER A 1 81 ? 7.125 0.685 -17.317 1.00 79.25 81 SER A C 1
ATOM 591 O O . SER A 1 81 ? 6.293 0.027 -17.947 1.00 79.25 81 SER A O 1
ATOM 593 N N . LEU A 1 82 ? 6.970 1.993 -17.087 1.00 78.56 82 LEU A N 1
ATOM 594 C CA . LEU A 1 82 ? 5.791 2.774 -17.493 1.00 78.56 82 LEU A CA 1
ATOM 595 C C . LEU A 1 82 ? 5.522 2.735 -19.010 1.00 78.56 82 LEU A C 1
ATOM 597 O O . LEU A 1 82 ? 4.417 3.045 -19.451 1.00 78.56 82 LEU A O 1
ATOM 601 N N . THR A 1 83 ? 6.509 2.341 -19.818 1.00 84.75 83 THR A N 1
ATOM 602 C CA . THR A 1 83 ? 6.394 2.236 -21.281 1.00 84.75 83 THR A CA 1
ATOM 603 C C . THR A 1 83 ? 6.013 0.832 -21.770 1.00 84.75 83 THR A C 1
ATOM 605 O O . THR A 1 83 ? 5.684 0.660 -22.947 1.00 84.75 83 THR A O 1
ATOM 608 N N . GLN A 1 84 ? 5.992 -0.185 -20.899 1.00 85.31 84 GLN A N 1
ATOM 609 C CA . GLN A 1 84 ? 5.708 -1.585 -21.254 1.00 85.31 84 GLN A CA 1
ATOM 610 C C . GLN A 1 84 ? 4.203 -1.878 -21.385 1.00 85.31 84 GLN A C 1
ATOM 612 O O . GLN A 1 84 ? 3.650 -2.771 -20.745 1.00 85.31 84 GLN A O 1
ATOM 617 N N . VAL A 1 85 ? 3.523 -1.168 -22.286 1.00 89.38 85 VAL A N 1
ATOM 618 C CA . VAL A 1 85 ? 2.068 -1.304 -22.496 1.00 89.38 85 VAL A CA 1
ATOM 619 C C . VAL A 1 85 ? 1.632 -2.707 -22.944 1.00 89.38 85 VAL A C 1
ATOM 621 O O . VAL A 1 85 ? 0.514 -3.134 -22.671 1.00 89.38 85 VAL A O 1
ATOM 624 N N . HIS A 1 86 ? 2.521 -3.469 -23.583 1.00 92.06 86 HIS A N 1
ATOM 625 C CA . HIS A 1 86 ? 2.244 -4.843 -24.011 1.00 92.06 86 HIS A CA 1
ATOM 626 C C . HIS A 1 86 ? 2.105 -5.830 -22.834 1.00 92.06 86 HIS A C 1
ATOM 628 O O . HIS A 1 86 ? 1.477 -6.873 -22.998 1.00 92.06 86 HIS A O 1
ATOM 634 N N . ARG A 1 87 ? 2.636 -5.496 -21.646 1.00 91.88 87 ARG A N 1
ATOM 635 C CA . ARG A 1 87 ? 2.556 -6.316 -20.420 1.00 91.88 87 ARG A CA 1
ATOM 636 C C . ARG A 1 87 ? 1.358 -5.981 -19.532 1.00 91.88 87 ARG A C 1
ATOM 638 O O . ARG A 1 87 ? 1.154 -6.630 -18.513 1.00 91.88 87 ARG A O 1
ATOM 645 N N . ILE A 1 88 ? 0.508 -5.025 -19.917 1.00 92.56 88 ILE A N 1
ATOM 646 C CA . ILE A 1 88 ? -0.693 -4.655 -19.143 1.00 92.56 88 ILE A CA 1
ATOM 647 C C . ILE A 1 88 ? -1.539 -5.875 -18.716 1.00 92.56 88 ILE A C 1
ATOM 649 O O . ILE A 1 88 ? -1.931 -5.924 -17.548 1.00 92.56 88 ILE A O 1
ATOM 653 N N . PRO A 1 89 ? -1.809 -6.883 -19.578 1.00 94.75 89 PRO A N 1
ATOM 654 C CA . PRO A 1 89 ? -2.576 -8.060 -19.161 1.00 94.75 89 PRO A CA 1
ATOM 655 C C . PRO A 1 89 ? -1.927 -8.841 -18.008 1.00 94.75 89 PRO A C 1
ATOM 657 O O . PRO A 1 89 ? -2.633 -9.319 -17.121 1.00 94.75 89 PRO A O 1
ATOM 660 N N . GLU A 1 90 ? -0.595 -8.930 -17.995 1.00 93.50 90 GLU A N 1
ATOM 661 C CA . GLU A 1 90 ? 0.190 -9.570 -16.935 1.00 93.50 90 GLU A CA 1
ATOM 662 C C . GLU A 1 90 ? 0.058 -8.796 -15.618 1.00 93.50 90 GLU A C 1
ATOM 664 O O . GLU A 1 90 ? -0.259 -9.385 -14.587 1.00 93.50 90 GLU A O 1
ATOM 669 N N . PHE A 1 91 ? 0.202 -7.467 -15.652 1.00 92.50 91 PHE A N 1
ATOM 670 C CA . PHE A 1 91 ? 0.074 -6.623 -14.458 1.00 92.50 91 PHE A CA 1
ATOM 671 C C . PHE A 1 91 ? -1.334 -6.668 -13.852 1.00 92.50 91 PHE A C 1
ATOM 673 O O . PHE A 1 91 ? -1.489 -6.724 -12.630 1.00 92.50 91 PHE A O 1
ATOM 680 N N . ILE A 1 92 ? -2.372 -6.706 -14.695 1.00 94.75 92 ILE A N 1
ATOM 681 C CA . ILE A 1 92 ? -3.759 -6.873 -14.240 1.00 94.75 92 ILE A CA 1
ATOM 682 C C . ILE A 1 92 ? -3.929 -8.213 -13.517 1.00 94.75 92 ILE A C 1
ATOM 684 O O . ILE A 1 92 ? -4.587 -8.276 -12.475 1.00 94.75 92 ILE A O 1
ATOM 688 N N . GLU A 1 93 ? -3.362 -9.289 -14.060 1.00 96.12 93 GLU A N 1
ATOM 689 C CA . GLU A 1 93 ? -3.444 -10.611 -13.443 1.00 96.12 93 GLU A CA 1
ATOM 690 C C . GLU A 1 93 ? -2.649 -10.676 -12.131 1.00 96.12 93 GLU A C 1
ATOM 692 O O . GLU A 1 93 ? -3.179 -11.164 -11.132 1.00 96.12 93 GLU A O 1
ATOM 697 N N . ALA A 1 94 ? -1.451 -10.090 -12.077 1.00 95.00 94 ALA A N 1
ATOM 698 C CA . ALA A 1 94 ? -0.664 -9.974 -10.849 1.00 95.00 94 ALA A CA 1
ATOM 699 C C . ALA A 1 94 ? -1.437 -9.233 -9.743 1.00 95.00 94 ALA A C 1
ATOM 701 O O . ALA A 1 94 ? -1.532 -9.713 -8.608 1.00 95.00 94 ALA A O 1
ATOM 702 N N . GLY A 1 95 ? -2.075 -8.107 -10.081 1.00 95.81 95 GLY A N 1
ATOM 703 C CA . GLY A 1 95 ? -2.942 -7.366 -9.162 1.00 95.81 95 GLY A CA 1
ATOM 704 C C . GLY A 1 95 ? -4.145 -8.187 -8.692 1.00 95.81 95 GLY A C 1
ATOM 705 O O . GLY A 1 95 ? -4.470 -8.204 -7.503 1.00 95.81 95 GLY A O 1
ATOM 706 N N . ARG A 1 96 ? -4.786 -8.933 -9.602 1.00 97.69 96 ARG A N 1
ATOM 707 C CA . ARG A 1 96 ? -5.918 -9.815 -9.278 1.00 97.69 96 ARG A CA 1
ATOM 708 C C . ARG A 1 96 ? -5.516 -10.923 -8.309 1.00 97.69 96 ARG A C 1
ATOM 710 O O . ARG A 1 96 ? -6.269 -11.204 -7.374 1.00 97.69 96 ARG A O 1
ATOM 717 N N . GLN A 1 97 ? -4.363 -11.549 -8.518 1.00 97.56 97 GLN A N 1
ATOM 718 C CA . GLN A 1 97 ? -3.851 -12.600 -7.641 1.00 97.56 97 GLN A CA 1
ATOM 719 C C . GLN A 1 97 ? -3.517 -12.051 -6.255 1.00 97.56 97 GLN A C 1
ATOM 721 O O . GLN A 1 97 ? -3.983 -12.607 -5.260 1.00 97.56 97 GLN A O 1
ATOM 726 N N . ALA A 1 98 ? -2.806 -10.922 -6.183 1.00 97.56 9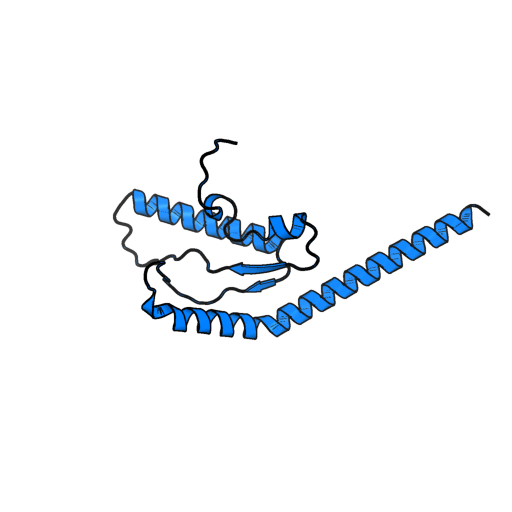8 ALA A N 1
ATOM 727 C CA . ALA A 1 98 ? -2.463 -10.273 -4.920 1.00 97.56 98 ALA A CA 1
ATOM 728 C C . ALA A 1 98 ? -3.712 -9.855 -4.128 1.00 97.56 98 ALA A C 1
ATOM 730 O O . ALA A 1 98 ? -3.829 -10.157 -2.940 1.00 97.56 98 ALA A O 1
ATOM 731 N N . ALA A 1 99 ? -4.700 -9.252 -4.795 1.00 97.69 99 ALA A N 1
ATOM 732 C CA . ALA A 1 99 ? -5.958 -8.874 -4.161 1.00 97.69 99 ALA A CA 1
ATOM 733 C C . ALA A 1 99 ? -6.728 -10.094 -3.632 1.00 97.69 99 ALA A C 1
ATOM 735 O O . ALA A 1 99 ? -7.216 -10.068 -2.503 1.00 97.69 99 ALA A O 1
ATOM 736 N N . ARG A 1 100 ? -6.815 -11.184 -4.413 1.00 98.12 100 ARG A N 1
ATOM 737 C CA . ARG A 1 100 ? -7.458 -12.439 -3.979 1.00 98.12 100 ARG A CA 1
ATOM 738 C C . ARG A 1 100 ? -6.752 -13.050 -2.772 1.00 98.12 100 ARG A C 1
ATOM 740 O O . ARG A 1 100 ? -7.430 -13.474 -1.838 1.00 98.12 100 ARG A O 1
ATOM 747 N N . ALA A 1 101 ? -5.421 -13.064 -2.780 1.00 98.00 101 ALA A N 1
ATOM 748 C CA . ALA A 1 101 ? -4.613 -13.570 -1.678 1.00 98.00 101 ALA A CA 1
ATOM 749 C C . ALA A 1 101 ? -4.794 -12.745 -0.393 1.00 98.00 101 ALA A C 1
ATOM 751 O O . ALA A 1 101 ? -4.799 -13.318 0.691 1.00 98.00 101 ALA A O 1
ATOM 752 N N . ALA A 1 102 ? -5.025 -11.433 -0.508 1.00 98.06 102 ALA A N 1
ATOM 753 C CA . ALA A 1 102 ? -5.231 -10.538 0.631 1.00 98.06 102 ALA A CA 1
ATOM 754 C C . ALA A 1 102 ? -6.649 -10.588 1.235 1.00 98.06 102 ALA A C 1
ATOM 756 O O . ALA A 1 102 ? -6.865 -10.086 2.340 1.00 98.06 102 ALA A O 1
ATOM 757 N N . VAL A 1 103 ? -7.642 -11.190 0.560 1.00 98.31 103 VAL A N 1
ATOM 758 C CA . VAL A 1 103 ? -9.039 -11.239 1.046 1.00 98.31 103 VAL A CA 1
ATOM 759 C C . VAL A 1 103 ? -9.170 -11.757 2.490 1.00 98.31 103 VAL A C 1
ATOM 761 O O . VAL A 1 103 ? -9.920 -11.144 3.258 1.00 98.31 103 VAL A O 1
ATOM 764 N N . PRO A 1 104 ? -8.499 -12.848 2.912 1.00 98.19 104 PRO A N 1
ATOM 765 C CA . PRO A 1 104 ? -8.579 -13.326 4.292 1.00 98.19 104 PRO A CA 1
ATOM 766 C C . PRO A 1 104 ? -8.113 -12.275 5.307 1.00 98.19 104 PRO A C 1
ATOM 768 O O . PRO A 1 104 ? -8.797 -12.043 6.310 1.00 98.19 104 PRO A O 1
ATOM 771 N N . ASP A 1 105 ? -7.009 -11.587 5.017 1.00 97.44 105 ASP A N 1
ATOM 772 C CA . ASP A 1 105 ? -6.442 -10.558 5.888 1.00 97.44 105 ASP A CA 1
ATOM 773 C C . ASP A 1 105 ? -7.318 -9.310 5.937 1.00 97.44 105 ASP A C 1
ATOM 775 O O . ASP A 1 105 ? -7.587 -8.797 7.025 1.00 97.44 105 ASP A O 1
ATOM 779 N N . ILE A 1 106 ? -7.882 -8.894 4.798 1.00 97.94 106 ILE A N 1
ATOM 780 C CA . ILE A 1 106 ? -8.879 -7.817 4.723 1.00 97.94 106 ILE A CA 1
ATOM 781 C C . ILE A 1 106 ? -10.083 -8.144 5.604 1.00 97.94 106 ILE A C 1
ATOM 783 O O . ILE A 1 106 ? -10.490 -7.330 6.436 1.00 97.94 106 ILE A O 1
ATOM 787 N N . ARG A 1 107 ? -10.641 -9.355 5.490 1.00 98.00 107 ARG A N 1
ATOM 788 C CA . ARG A 1 107 ? -11.790 -9.775 6.309 1.00 98.00 107 ARG A CA 1
ATOM 789 C C . ARG A 1 107 ? -11.448 -9.785 7.800 1.00 98.00 107 ARG A C 1
ATOM 791 O O . ARG A 1 107 ? -12.263 -9.339 8.610 1.00 98.00 107 ARG A O 1
ATOM 798 N N . LYS A 1 108 ? -10.251 -10.254 8.167 1.00 97.62 108 LYS A N 1
ATOM 799 C CA . LYS A 1 108 ? -9.756 -10.285 9.553 1.00 97.62 108 LYS A CA 1
ATOM 800 C C . LYS A 1 108 ? -9.493 -8.886 10.115 1.00 97.62 108 LYS A C 1
ATOM 802 O O . LYS A 1 108 ? -9.788 -8.617 11.278 1.00 97.62 108 LYS A O 1
ATOM 807 N N . ALA A 1 109 ? -8.921 -7.981 9.331 1.00 96.81 109 ALA A N 1
ATOM 808 C CA . ALA A 1 109 ? -8.700 -6.597 9.733 1.00 96.81 109 ALA A CA 1
ATOM 809 C C . ALA A 1 109 ? -10.035 -5.859 9.915 1.00 96.81 109 ALA A C 1
ATOM 811 O O . ALA A 1 109 ? -10.258 -5.238 10.956 1.00 96.81 109 ALA A O 1
ATOM 812 N N . LEU A 1 110 ? -10.968 -6.025 8.973 1.00 96.50 110 LEU A N 1
ATOM 813 C CA . LEU A 1 110 ? -12.287 -5.402 9.033 1.00 96.50 110 LEU A CA 1
ATOM 814 C C . LEU A 1 110 ? -13.094 -5.873 10.251 1.00 96.50 110 LEU A C 1
ATOM 816 O O . LEU A 1 110 ? -13.706 -5.057 10.943 1.00 96.50 110 LEU A O 1
ATOM 820 N N . SER A 1 111 ? -13.077 -7.176 10.557 1.00 96.19 111 SER A N 1
ATOM 821 C CA . SER A 1 111 ? -13.769 -7.714 11.735 1.00 96.19 111 SER A CA 1
ATOM 822 C C . SER A 1 111 ? -13.180 -7.175 13.042 1.00 96.19 111 SER A C 1
ATOM 824 O O . SER A 1 111 ? -13.930 -6.715 13.907 1.00 96.19 111 SER A O 1
ATOM 826 N N . ARG A 1 112 ? -11.844 -7.134 13.164 1.00 94.62 112 ARG A N 1
ATOM 827 C CA . ARG A 1 112 ? -11.153 -6.532 14.316 1.00 94.62 112 ARG A CA 1
ATOM 828 C C . ARG A 1 112 ? -11.531 -5.063 14.496 1.00 94.62 112 ARG A C 1
ATOM 830 O O . ARG A 1 112 ? -11.832 -4.652 15.617 1.00 94.62 112 ARG A O 1
ATOM 837 N N . LYS A 1 113 ? -11.555 -4.276 13.417 1.00 92.31 113 LYS A N 1
ATOM 838 C CA . LYS A 1 113 ? -11.881 -2.843 13.479 1.00 92.31 113 LYS A CA 1
ATOM 839 C C . LYS A 1 113 ? -13.336 -2.605 13.883 1.00 92.31 113 LYS A C 1
ATOM 841 O O . LYS A 1 113 ? -13.592 -1.808 14.785 1.00 92.31 113 LYS A O 1
ATOM 846 N N . ARG A 1 114 ? -14.275 -3.373 13.314 1.00 93.06 114 ARG A N 1
ATOM 847 C CA . ARG A 1 114 ? -15.696 -3.358 13.710 1.00 93.06 114 ARG A CA 1
ATOM 848 C C . ARG A 1 114 ? -15.878 -3.666 15.195 1.00 93.06 114 ARG A C 1
ATOM 850 O O . ARG A 1 114 ? -16.595 -2.939 15.877 1.00 93.06 114 ARG A O 1
ATOM 857 N N . LEU A 1 115 ? -15.192 -4.689 15.712 1.00 92.44 115 LEU A N 1
ATOM 858 C CA . LEU A 1 115 ? -15.265 -5.050 17.130 1.00 92.44 115 LEU A CA 1
ATOM 859 C C . LEU A 1 115 ? -14.714 -3.940 18.037 1.00 92.44 115 LEU A C 1
ATOM 861 O O . LEU A 1 115 ? -15.341 -3.603 19.040 1.00 92.44 115 LEU A O 1
ATOM 865 N N . ARG A 1 116 ? -13.563 -3.348 17.689 1.00 90.75 116 ARG A N 1
ATOM 866 C CA . ARG A 1 116 ? -12.981 -2.223 18.443 1.00 90.75 116 ARG A CA 1
ATOM 867 C C . ARG A 1 116 ? -13.933 -1.029 18.485 1.00 90.75 116 ARG A C 1
ATOM 869 O O . ARG A 1 116 ? -14.144 -0.471 19.558 1.00 90.75 116 ARG A O 1
ATOM 876 N N . ARG A 1 117 ? -14.553 -0.688 17.350 1.00 90.31 117 ARG A N 1
ATOM 877 C CA . ARG A 1 117 ? -15.526 0.410 17.254 1.00 90.31 117 ARG A CA 1
ATOM 878 C C . ARG A 1 117 ? -16.777 0.135 18.093 1.00 90.31 117 ARG A C 1
ATOM 880 O O . ARG A 1 117 ? -17.189 1.002 18.854 1.00 90.31 117 ARG A O 1
ATOM 887 N N . ALA A 1 118 ? -17.327 -1.079 18.027 1.00 89.75 118 ALA A N 1
ATOM 888 C CA . ALA A 1 118 ? -18.476 -1.475 18.843 1.00 89.75 118 ALA A CA 1
ATOM 889 C C . ALA A 1 118 ? -18.176 -1.402 20.352 1.00 89.75 118 ALA A C 1
ATOM 891 O O . ALA A 1 118 ? -18.979 -0.866 21.112 1.00 89.75 118 ALA A O 1
ATOM 892 N N . ARG A 1 119 ? -16.997 -1.873 20.788 1.00 91.81 119 ARG A N 1
ATOM 893 C CA . ARG A 1 119 ? -16.567 -1.791 22.197 1.00 91.81 119 ARG A CA 1
ATOM 894 C C . ARG A 1 119 ? -16.381 -0.348 22.664 1.00 91.81 119 ARG A C 1
ATOM 896 O O . ARG A 1 119 ? -16.800 -0.025 23.770 1.00 91.81 119 ARG A O 1
ATOM 903 N N . ALA A 1 120 ? -15.788 0.510 21.835 1.00 88.62 120 ALA A N 1
ATOM 904 C CA . ALA A 1 120 ? -15.616 1.926 22.153 1.00 88.62 120 ALA A CA 1
ATOM 905 C C . ALA A 1 120 ? -16.966 2.650 22.307 1.00 88.62 120 ALA A C 1
ATOM 907 O O . ALA A 1 120 ? -17.150 3.403 23.260 1.00 88.62 120 ALA A O 1
ATOM 908 N N . LEU A 1 121 ? -17.927 2.371 21.418 1.00 89.00 121 LEU A N 1
ATOM 909 C CA . LEU A 1 121 ? -19.284 2.923 21.495 1.00 89.00 121 LEU A CA 1
ATOM 910 C C . LEU A 1 121 ? -20.034 2.440 22.744 1.00 89.00 121 LEU A C 1
ATOM 912 O O . LEU A 1 121 ? -20.662 3.246 23.426 1.00 89.00 121 LEU A O 1
ATOM 916 N N . ALA A 1 122 ? -19.936 1.148 23.071 1.00 88.06 122 ALA A N 1
ATOM 917 C CA . ALA A 1 122 ? -20.539 0.595 24.281 1.00 88.06 122 ALA A CA 1
ATOM 918 C C . ALA A 1 122 ? -19.953 1.236 25.551 1.00 88.06 122 ALA A C 1
ATOM 920 O O . ALA A 1 122 ? -20.711 1.646 26.426 1.00 88.06 122 ALA A O 1
ATOM 921 N N . TRP A 1 123 ? -18.622 1.387 25.615 1.00 84.94 123 TRP A N 1
ATOM 922 C CA . TRP A 1 123 ? -17.941 2.047 26.732 1.00 84.94 123 TRP A CA 1
ATOM 923 C C . TRP A 1 123 ? -18.415 3.493 26.916 1.00 84.94 123 TRP A C 1
ATOM 925 O O . TRP A 1 123 ? -18.842 3.862 28.010 1.00 84.94 123 TRP A O 1
ATOM 935 N N . ALA A 1 124 ? -18.423 4.282 25.837 1.00 85.06 124 ALA A N 1
ATOM 936 C CA . ALA A 1 124 ? -18.885 5.667 25.870 1.00 85.06 124 ALA A CA 1
ATOM 937 C C . ALA A 1 124 ? -20.342 5.787 26.358 1.00 85.06 124 ALA A C 1
ATOM 939 O O . ALA A 1 124 ? -20.646 6.651 27.178 1.00 85.06 124 ALA A O 1
ATOM 940 N N . GLY A 1 125 ? -21.226 4.883 25.919 1.00 77.75 125 GLY A N 1
ATOM 941 C CA . GLY A 1 125 ? -22.620 4.837 26.373 1.00 77.75 125 GLY A CA 1
ATOM 942 C C . GLY A 1 125 ? -22.761 4.554 27.872 1.00 77.75 125 GLY A C 1
ATOM 943 O O . GLY A 1 125 ? -23.557 5.200 28.553 1.00 77.75 125 GLY A O 1
ATOM 944 N N . SER A 1 126 ? -21.954 3.637 28.414 1.00 75.06 126 SER A N 1
ATOM 945 C CA . SER A 1 126 ? -21.963 3.312 29.847 1.00 75.06 126 SER A CA 1
ATOM 946 C C . SER A 1 126 ? -21.400 4.425 30.741 1.00 75.06 126 SER A C 1
ATOM 948 O O . SER A 1 126 ? -21.915 4.633 31.838 1.00 75.06 126 SER A O 1
ATOM 950 N N . THR A 1 127 ? -20.397 5.185 30.285 1.00 72.69 127 THR A N 1
ATOM 951 C CA . THR A 1 127 ? -19.847 6.317 31.054 1.00 72.69 127 THR A CA 1
ATOM 952 C C . THR A 1 127 ? -20.850 7.467 31.166 1.00 72.69 127 THR A C 1
ATOM 954 O O . THR A 1 127 ? -20.992 8.058 32.234 1.00 72.69 127 THR A O 1
ATOM 957 N N . VAL A 1 128 ? -21.592 7.752 30.090 1.00 66.69 128 VAL A N 1
ATOM 958 C CA . VAL A 1 128 ? -22.646 8.781 30.090 1.00 66.69 128 VAL A CA 1
ATOM 959 C C . VAL A 1 128 ? -23.809 8.385 31.006 1.00 66.69 128 VAL A C 1
ATOM 961 O O . VAL A 1 128 ? -24.306 9.220 31.758 1.00 66.69 128 VAL A O 1
ATOM 964 N N . ALA A 1 129 ? -24.212 7.109 31.002 1.00 62.09 129 ALA A N 1
ATOM 965 C CA . ALA A 1 129 ? -25.257 6.613 31.897 1.00 62.09 129 ALA A CA 1
ATOM 966 C C . ALA A 1 129 ? -24.855 6.715 33.381 1.00 62.09 129 ALA A C 1
ATOM 968 O O . ALA A 1 129 ? -25.647 7.181 34.196 1.00 62.09 129 ALA A O 1
ATOM 969 N N . ALA A 1 130 ? -23.614 6.353 33.725 1.00 61.31 130 ALA A N 1
ATOM 970 C CA . ALA A 1 130 ? -23.105 6.462 35.093 1.00 61.31 130 ALA A CA 1
ATOM 971 C C . ALA A 1 130 ? -22.998 7.922 35.577 1.00 61.31 130 ALA A C 1
ATOM 973 O O . ALA A 1 130 ? -23.325 8.207 36.726 1.00 61.31 130 ALA A O 1
ATOM 974 N N . ALA A 1 131 ? -22.601 8.855 34.704 1.00 61.66 131 ALA A N 1
ATOM 975 C CA . ALA A 1 131 ? -22.509 10.277 35.044 1.00 61.66 131 ALA A CA 1
ATOM 976 C C . ALA A 1 131 ? -23.882 10.927 35.308 1.00 61.66 131 ALA A C 1
ATOM 978 O O . ALA A 1 131 ? -23.989 11.795 36.171 1.00 61.66 131 ALA A O 1
ATOM 979 N N . ASN A 1 132 ? -24.939 10.486 34.615 1.00 59.56 132 ASN A N 1
ATOM 980 C CA . ASN A 1 132 ? -26.297 11.007 34.813 1.00 59.56 132 ASN A CA 1
ATOM 981 C C . ASN A 1 132 ? -26.980 10.482 36.088 1.00 59.56 132 ASN A C 1
ATOM 983 O O . ASN A 1 132 ? -27.862 11.150 36.619 1.00 59.56 132 ASN A O 1
ATOM 987 N N . THR A 1 133 ? -26.588 9.310 36.597 1.00 58.28 133 THR A N 1
ATOM 988 C CA . THR A 1 133 ? -27.145 8.749 37.842 1.00 58.28 133 THR A CA 1
ATOM 989 C C . THR A 1 133 ? -26.550 9.384 39.103 1.00 58.28 133 THR A C 1
ATOM 991 O O . THR A 1 133 ? -27.183 9.342 40.147 1.00 58.28 133 THR A O 1
ATOM 994 N N . SER A 1 134 ? -25.376 10.019 39.030 1.00 56.06 134 SER A N 1
ATOM 995 C CA . SER A 1 134 ? -24.766 10.716 40.177 1.00 56.06 134 SER A CA 1
ATOM 996 C C . SER A 1 134 ? -25.268 12.153 40.401 1.00 56.06 134 SER A C 1
ATOM 998 O O . SER A 1 134 ? -24.789 12.813 41.319 1.00 56.06 134 SER A O 1
ATOM 1000 N N . TYR A 1 135 ? -26.202 12.643 39.579 1.00 52.19 135 TYR A N 1
ATOM 1001 C CA . TYR A 1 135 ? -26.778 13.996 39.671 1.00 52.19 135 TYR A CA 1
ATOM 1002 C C . TYR A 1 135 ? -28.250 14.026 40.135 1.00 52.19 135 TYR A C 1
ATOM 1004 O O . TYR A 1 135 ? -28.856 15.099 40.143 1.00 52.19 135 TYR A O 1
ATOM 1012 N N . ILE A 1 136 ? -28.814 12.876 40.523 1.00 46.25 136 ILE A N 1
ATOM 1013 C CA . ILE A 1 136 ? -30.147 12.729 41.137 1.00 46.25 136 ILE A CA 1
ATOM 1014 C C . ILE A 1 136 ? -29.956 12.209 42.559 1.00 46.25 136 ILE A C 1
ATOM 1016 O O . ILE A 1 136 ? -30.619 12.751 43.469 1.00 46.25 136 ILE A O 1
#